Protein AF-A0A937M799-F1 (afdb_monomer_lite)

Sequence (115 aa):
NSLYAFYTRKKVERSSASASMQRGFWVSLTNPKTILFFSAFLPQFASTSSAYLPQIATLSACFLLLAVTMDSCYVLLAAKLKWLLASRDIDRISNGVSGTLFLGAGGILATTNRV

Radius of gyration: 21.2 Å; chains: 1; bounding box: 48×30×63 Å

Structure (mmCIF, N/CA/C/O backbone):
data_AF-A0A937M799-F1
#
_entry.id   AF-A0A937M799-F1
#
loop_
_atom_site.group_PDB
_atom_site.id
_atom_site.type_symbol
_atom_site.label_atom_id
_atom_site.label_alt_id
_atom_site.label_comp_id
_atom_site.label_asym_id
_atom_site.label_entity_id
_atom_site.label_seq_id
_atom_site.pdbx_PDB_ins_code
_atom_site.Cartn_x
_atom_site.Cartn_y
_atom_site.Cartn_z
_atom_site.occupancy
_atom_site.B_iso_or_equiv
_atom_site.auth_seq_id
_atom_site.auth_comp_id
_atom_site.auth_asym_id
_atom_site.auth_atom_id
_atom_site.pdbx_PDB_model_num
ATOM 1 N N . ASN A 1 1 ? 10.659 16.233 -39.292 1.00 54.44 1 ASN A N 1
ATOM 2 C CA . ASN A 1 1 ? 11.649 16.449 -38.215 1.00 54.44 1 ASN A CA 1
ATOM 3 C C . ASN A 1 1 ? 11.087 17.350 -37.095 1.00 54.44 1 ASN A C 1
ATOM 5 O O . ASN A 1 1 ? 11.662 18.373 -36.777 1.00 54.44 1 ASN A O 1
ATOM 9 N N . SER A 1 2 ? 9.924 17.003 -36.527 1.00 58.88 2 SER A N 1
ATOM 10 C CA . SER A 1 2 ? 9.248 17.775 -35.454 1.00 58.88 2 SER A CA 1
ATOM 11 C C . SER A 1 2 ? 8.274 16.874 -34.668 1.00 58.88 2 SER A C 1
ATOM 13 O O . SER A 1 2 ? 8.202 16.931 -33.447 1.00 58.88 2 SER A O 1
ATOM 15 N N . LEU A 1 3 ? 7.652 15.899 -35.347 1.00 58.91 3 LEU A N 1
ATOM 16 C CA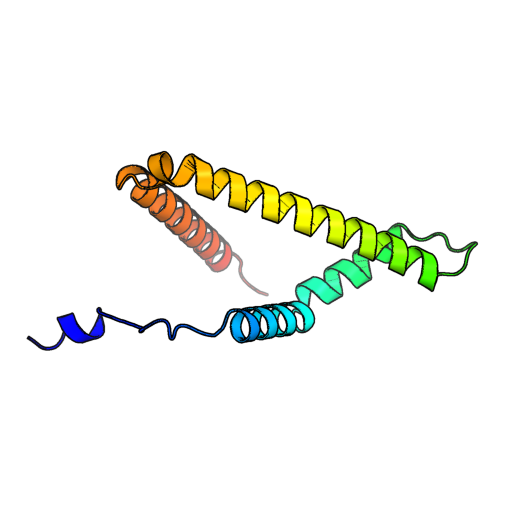 . LEU A 1 3 ? 6.764 14.908 -34.719 1.00 58.91 3 LEU A CA 1
ATOM 17 C C . LEU A 1 3 ? 7.474 13.875 -33.816 1.00 58.91 3 LEU A C 1
ATOM 19 O O . LEU A 1 3 ? 6.879 13.400 -32.856 1.00 58.91 3 LEU A O 1
ATOM 23 N N . TYR A 1 4 ? 8.754 13.563 -34.053 1.00 60.19 4 TYR A N 1
ATOM 24 C CA . TYR A 1 4 ? 9.522 12.647 -33.191 1.00 60.19 4 TYR A CA 1
ATOM 25 C C . TYR A 1 4 ? 9.882 13.262 -31.829 1.00 60.19 4 TYR A C 1
ATOM 27 O O . TYR A 1 4 ? 10.005 12.538 -30.845 1.00 60.19 4 TYR A O 1
ATOM 35 N N . ALA A 1 5 ? 9.991 14.593 -31.749 1.00 56.03 5 ALA A N 1
ATOM 36 C CA . ALA A 1 5 ? 10.322 15.296 -30.511 1.00 56.03 5 ALA A CA 1
ATOM 37 C C . ALA A 1 5 ? 9.156 15.298 -29.503 1.00 56.03 5 ALA A C 1
ATOM 39 O O . ALA A 1 5 ? 9.397 15.300 -28.299 1.00 56.03 5 ALA A O 1
ATOM 40 N N . PHE A 1 6 ? 7.905 15.216 -29.978 1.00 60.19 6 PHE A N 1
ATOM 41 C CA . PHE A 1 6 ? 6.709 15.126 -29.127 1.00 60.19 6 PHE A CA 1
ATOM 42 C C . PHE A 1 6 ? 6.541 13.761 -28.439 1.00 60.19 6 PHE A C 1
ATOM 44 O O . PHE A 1 6 ? 5.948 13.690 -27.365 1.00 60.19 6 PHE A O 1
ATOM 51 N N . TYR A 1 7 ? 7.088 12.684 -29.013 1.00 59.59 7 TYR A N 1
ATOM 52 C CA . TYR A 1 7 ? 7.090 11.352 -28.389 1.00 59.59 7 TYR A CA 1
ATOM 53 C C . TYR A 1 7 ? 8.202 11.182 -27.346 1.00 59.59 7 TYR A C 1
ATOM 55 O O . TYR A 1 7 ? 8.119 10.320 -26.468 1.00 59.59 7 TYR A O 1
ATOM 63 N N . THR A 1 8 ? 9.255 11.997 -27.412 1.00 57.97 8 THR A N 1
ATOM 64 C CA . THR A 1 8 ? 10.404 11.892 -26.515 1.00 57.97 8 THR A CA 1
ATOM 65 C C . THR A 1 8 ? 10.293 12.866 -25.346 1.00 57.97 8 THR A C 1
ATOM 67 O O . THR A 1 8 ? 10.419 14.072 -25.510 1.00 57.97 8 THR A O 1
ATOM 70 N N . ARG A 1 9 ? 10.176 12.297 -24.141 1.0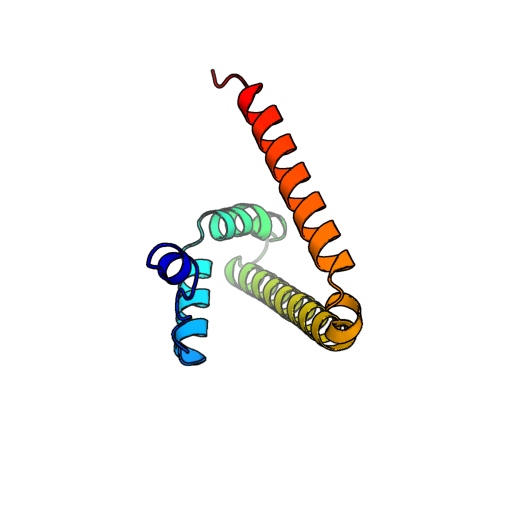0 51.81 9 ARG A N 1
ATOM 71 C CA . ARG A 1 9 ? 10.293 12.937 -22.820 1.00 51.81 9 ARG A CA 1
ATOM 72 C C . ARG A 1 9 ? 9.118 13.818 -22.380 1.00 51.81 9 ARG A C 1
ATOM 74 O O . ARG A 1 9 ? 9.242 15.032 -22.253 1.00 51.81 9 ARG A O 1
ATOM 81 N N . LYS A 1 10 ? 8.144 13.168 -21.739 1.00 42.72 10 LYS A N 1
ATOM 82 C CA . LYS A 1 10 ? 7.866 13.590 -20.357 1.00 42.72 10 LYS A CA 1
ATOM 83 C C . LYS A 1 10 ? 9.160 13.345 -19.575 1.00 42.72 10 LYS A C 1
ATOM 85 O O . LYS A 1 10 ? 9.484 12.210 -19.233 1.00 42.72 10 LYS A O 1
ATOM 90 N N . LYS A 1 11 ? 9.986 14.382 -19.410 1.00 45.34 11 LYS A N 1
ATOM 91 C CA . LYS A 1 11 ? 11.148 14.331 -18.520 1.00 45.34 11 LYS A CA 1
ATOM 92 C C . LYS A 1 11 ? 10.550 14.092 -17.138 1.00 45.34 11 LYS A C 1
ATOM 94 O O . LYS A 1 11 ? 9.938 14.999 -16.590 1.00 45.34 11 LYS A O 1
ATOM 99 N N . VAL A 1 12 ? 10.624 12.860 -16.630 1.00 59.41 12 VAL A N 1
ATOM 100 C CA . VAL A 1 12 ? 10.309 12.586 -15.227 1.00 59.41 12 VAL A CA 1
ATOM 101 C C . VAL A 1 12 ? 11.288 13.452 -14.450 1.00 59.41 12 VAL A C 1
ATOM 103 O O . VAL A 1 12 ? 12.480 13.146 -14.393 1.00 59.41 12 VAL A O 1
ATOM 106 N N . GLU A 1 13 ? 10.824 14.610 -13.980 1.00 64.50 13 GLU A N 1
ATOM 107 C CA . GLU A 1 13 ? 11.588 15.420 -13.048 1.00 64.50 13 GLU A CA 1
ATOM 108 C C . GLU A 1 13 ? 11.994 14.482 -11.924 1.00 64.50 13 GLU A C 1
ATOM 110 O O . GLU A 1 13 ? 11.147 13.777 -11.367 1.00 64.50 13 GLU A O 1
ATOM 115 N N . ARG A 1 14 ? 13.300 14.405 -11.650 1.00 62.84 14 ARG A N 1
ATOM 116 C CA . ARG A 1 14 ? 13.815 13.667 -10.501 1.00 62.84 14 ARG A CA 1
ATOM 117 C C . ARG A 1 14 ? 13.329 14.395 -9.251 1.00 62.84 14 ARG A C 1
ATOM 119 O O . ARG A 1 14 ? 14.027 15.225 -8.685 1.00 62.84 14 ARG A O 1
ATOM 126 N N . SER A 1 15 ? 12.088 14.113 -8.885 1.00 71.94 15 SER A N 1
ATOM 127 C CA . SER A 1 15 ? 11.485 14.440 -7.609 1.00 71.94 15 SER A CA 1
ATOM 128 C C . SER A 1 15 ? 12.387 13.867 -6.523 1.00 71.94 15 SER A C 1
ATOM 130 O O . SER A 1 15 ? 12.785 12.701 -6.607 1.00 71.94 15 SER A O 1
ATOM 132 N N . SER A 1 16 ? 12.732 14.686 -5.527 1.00 88.31 16 SER A N 1
ATOM 133 C CA . SER A 1 16 ? 13.390 14.193 -4.315 1.00 88.31 16 SER A CA 1
ATOM 134 C C . SER A 1 16 ? 12.593 13.009 -3.763 1.00 88.31 16 SER A C 1
ATOM 136 O O . SER A 1 16 ? 11.361 13.012 -3.825 1.00 88.31 16 SER A O 1
ATOM 138 N N . ALA A 1 17 ? 13.267 12.000 -3.206 1.00 88.88 17 ALA A N 1
ATOM 139 C CA . ALA A 1 17 ? 12.596 10.844 -2.610 1.00 88.88 17 ALA A CA 1
ATOM 140 C C . ALA A 1 17 ? 11.509 11.276 -1.606 1.00 88.88 17 ALA A C 1
ATOM 142 O O . ALA A 1 17 ? 10.415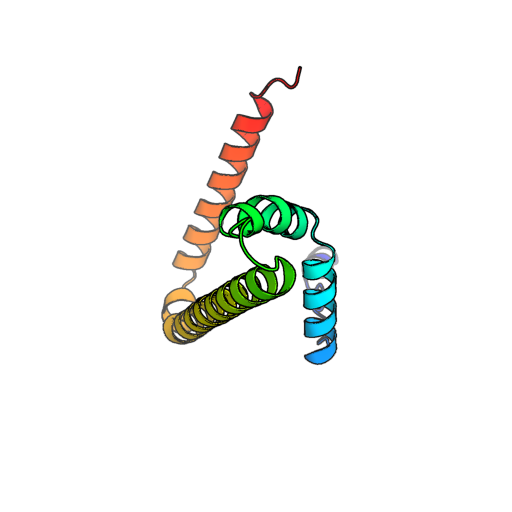 10.713 -1.597 1.00 88.88 17 ALA A O 1
ATOM 143 N N . SER A 1 18 ? 11.765 12.352 -0.854 1.00 92.19 18 SER A N 1
ATOM 144 C CA . SER A 1 18 ? 10.795 12.963 0.060 1.00 92.19 18 SER A CA 1
ATOM 145 C C . SER A 1 18 ? 9.555 13.515 -0.649 1.00 92.19 18 SER A C 1
ATOM 147 O O . SER A 1 18 ? 8.439 13.290 -0.190 1.00 92.19 18 SER A O 1
ATOM 149 N N . ALA A 1 19 ? 9.720 14.185 -1.791 1.00 92.75 19 ALA A N 1
ATOM 150 C CA . ALA A 1 19 ? 8.610 14.727 -2.569 1.00 92.75 19 ALA A CA 1
ATOM 151 C C . ALA A 1 19 ? 7.751 13.610 -3.188 1.00 92.75 19 ALA A C 1
ATOM 153 O O . ALA A 1 19 ? 6.523 13.710 -3.210 1.00 92.75 19 ALA A O 1
ATOM 154 N N . SER A 1 20 ? 8.369 12.509 -3.625 1.00 91.25 20 SER A N 1
ATOM 155 C CA . SER A 1 20 ? 7.642 11.327 -4.108 1.00 91.25 20 SER A CA 1
ATOM 156 C C . SER A 1 20 ? 6.871 10.636 -2.978 1.00 91.25 20 SER A C 1
ATOM 158 O O . SER A 1 20 ? 5.708 10.283 -3.162 1.00 91.25 20 SER A O 1
ATOM 160 N N . MET A 1 21 ? 7.486 10.510 -1.797 1.00 92.00 21 MET A N 1
ATOM 161 C CA . MET A 1 21 ? 6.856 9.954 -0.596 1.00 92.00 21 MET A CA 1
ATOM 162 C C . MET A 1 21 ? 5.643 10.784 -0.163 1.00 92.00 21 MET A C 1
ATOM 164 O O . MET A 1 21 ? 4.566 10.235 0.047 1.00 92.00 21 MET A O 1
ATOM 168 N N . GLN A 1 22 ? 5.786 12.111 -0.094 1.00 95.12 22 GLN A N 1
ATOM 169 C CA . GLN A 1 22 ? 4.689 13.014 0.264 1.00 95.12 22 GLN A CA 1
ATOM 170 C C . GLN A 1 22 ? 3.534 12.929 -0.732 1.00 95.12 22 GLN A C 1
ATOM 172 O O . GLN A 1 22 ? 2.379 12.841 -0.324 1.00 95.12 22 GLN A O 1
ATOM 177 N N . ARG A 1 23 ? 3.827 12.914 -2.039 1.00 93.25 23 ARG A N 1
ATOM 178 C CA . ARG A 1 23 ? 2.791 12.738 -3.067 1.00 93.25 23 ARG A CA 1
ATOM 179 C C . ARG A 1 23 ? 2.063 11.408 -2.897 1.00 93.25 23 ARG A C 1
ATOM 181 O O . ARG A 1 23 ? 0.838 11.400 -2.881 1.00 93.25 23 ARG A O 1
ATOM 188 N N . GLY A 1 24 ? 2.799 10.308 -2.732 1.00 91.25 24 GLY A N 1
ATOM 189 C CA . GLY A 1 24 ? 2.211 8.984 -2.515 1.00 91.25 24 GLY A CA 1
ATOM 190 C C . GLY A 1 24 ? 1.335 8.932 -1.262 1.00 91.25 24 GLY A C 1
ATOM 191 O O . GLY A 1 24 ? 0.214 8.428 -1.320 1.00 91.25 24 GLY A O 1
ATOM 192 N N . PHE A 1 25 ? 1.806 9.521 -0.161 1.00 91.69 25 PHE A N 1
ATOM 193 C CA . PHE A 1 25 ? 1.059 9.620 1.089 1.00 91.69 25 PHE A CA 1
ATOM 194 C C . PHE A 1 25 ? -0.262 10.369 0.900 1.00 91.69 25 PHE A C 1
ATOM 196 O O . PHE A 1 25 ? -1.318 9.827 1.216 1.00 91.69 25 PHE A O 1
ATOM 203 N N . TRP A 1 26 ? -0.229 11.570 0.317 1.00 95.06 26 TRP A N 1
ATOM 204 C CA . TRP A 1 26 ? -1.438 12.373 0.121 1.00 95.06 26 TRP A CA 1
ATOM 205 C C . TRP A 1 26 ? -2.422 11.731 -0.855 1.00 95.06 26 TRP A C 1
ATOM 207 O O . TRP A 1 26 ? -3.623 11.734 -0.593 1.00 95.06 26 TRP A O 1
ATOM 217 N N . VAL A 1 27 ? -1.938 11.123 -1.939 1.00 93.12 27 VAL A N 1
ATOM 218 C CA . VAL A 1 27 ? -2.793 10.393 -2.890 1.00 93.12 27 VAL A CA 1
ATOM 219 C C . VAL A 1 27 ? -3.459 9.193 -2.216 1.00 93.12 27 VAL A C 1
ATOM 221 O O . VAL A 1 27 ? -4.636 8.936 -2.447 1.00 93.12 27 VAL A O 1
ATOM 224 N N . SER A 1 28 ? -2.731 8.477 -1.359 1.00 88.69 28 SER A N 1
ATOM 225 C CA . SER A 1 28 ? -3.268 7.313 -0.647 1.00 88.69 28 SER A CA 1
ATOM 226 C C . SER A 1 28 ? -4.260 7.720 0.440 1.00 88.69 28 SER A C 1
ATOM 228 O O . SER A 1 28 ? -5.312 7.099 0.567 1.00 88.69 28 SER A O 1
ATOM 230 N N . LEU A 1 29 ? -3.960 8.788 1.185 1.00 89.94 29 LEU A N 1
ATOM 231 C CA . LEU A 1 29 ? -4.818 9.304 2.250 1.00 89.94 29 LEU A CA 1
ATOM 232 C C . LEU A 1 29 ? -6.130 9.875 1.704 1.00 89.94 29 LEU A C 1
ATOM 234 O O . LEU A 1 29 ? -7.180 9.696 2.308 1.00 89.94 29 LEU A O 1
ATOM 238 N N . THR A 1 30 ? -6.079 10.535 0.548 1.00 93.94 30 THR A N 1
ATOM 239 C CA . THR A 1 30 ? -7.265 11.102 -0.111 1.00 93.94 30 THR A CA 1
ATOM 240 C C . THR A 1 30 ? -8.010 10.092 -0.982 1.00 93.94 30 THR A C 1
ATOM 242 O O . THR A 1 30 ? -8.999 10.452 -1.614 1.00 93.94 30 THR A O 1
ATOM 245 N N . ASN A 1 31 ? -7.575 8.828 -1.023 1.00 93.19 31 ASN A N 1
ATOM 246 C CA . ASN A 1 31 ? -8.222 7.794 -1.815 1.00 93.19 31 ASN A CA 1
ATOM 247 C C . ASN A 1 31 ? -9.554 7.365 -1.161 1.00 93.19 31 ASN A C 1
ATOM 249 O O . ASN A 1 31 ? -9.539 6.647 -0.154 1.00 93.19 31 ASN A O 1
ATOM 253 N N . PRO A 1 32 ? -10.721 7.731 -1.730 1.00 92.88 32 PRO A N 1
ATOM 254 C CA . PRO A 1 32 ? -12.006 7.434 -1.102 1.00 92.88 32 PRO A CA 1
ATOM 255 C C . PRO A 1 32 ? -12.290 5.931 -1.067 1.00 92.88 32 PRO A C 1
ATOM 257 O O . PRO A 1 32 ? -12.956 5.453 -0.156 1.00 92.88 32 PRO A O 1
ATOM 260 N N . LYS A 1 33 ? -11.751 5.160 -2.020 1.00 91.88 33 LYS A N 1
ATOM 261 C CA . LYS A 1 33 ? -11.911 3.704 -2.050 1.00 91.88 33 LYS A CA 1
ATOM 262 C C . LYS A 1 33 ? -11.214 3.054 -0.858 1.00 91.88 33 LYS A C 1
ATOM 264 O O . LYS A 1 33 ? -11.801 2.174 -0.238 1.00 91.88 33 LYS A O 1
ATOM 269 N N . THR A 1 34 ? -10.008 3.501 -0.519 1.00 89.75 34 THR A N 1
ATOM 270 C CA . THR A 1 34 ? -9.270 3.015 0.653 1.00 89.75 34 THR A CA 1
ATOM 271 C C . THR A 1 34 ? -10.019 3.325 1.946 1.00 89.75 34 THR A C 1
ATOM 273 O O . THR A 1 34 ? -10.201 2.436 2.775 1.00 89.75 34 THR A O 1
ATOM 276 N N . ILE A 1 35 ? -10.507 4.561 2.092 1.00 90.94 35 ILE A N 1
ATOM 277 C CA . ILE A 1 35 ? -11.279 4.980 3.270 1.00 90.94 35 ILE A CA 1
ATOM 278 C C . ILE A 1 35 ? -12.536 4.118 3.415 1.00 90.94 35 ILE A C 1
ATOM 280 O O . ILE A 1 35 ? -12.744 3.531 4.473 1.00 90.94 35 ILE A O 1
ATOM 284 N N . LEU A 1 36 ? -13.328 3.996 2.344 1.00 94.31 36 LEU A N 1
ATOM 285 C CA . LEU A 1 36 ? -14.567 3.214 2.339 1.00 94.31 36 LEU A CA 1
ATOM 286 C C . LEU A 1 36 ? -14.316 1.729 2.615 1.00 94.31 36 LEU A C 1
ATOM 288 O O . LEU A 1 36 ? -15.085 1.102 3.342 1.00 94.31 36 LEU A O 1
ATOM 292 N N . PHE A 1 37 ? -13.237 1.165 2.066 1.00 91.62 37 PHE A N 1
ATOM 293 C CA . PHE A 1 37 ? -12.851 -0.217 2.333 1.00 91.62 37 PHE A CA 1
ATOM 294 C C . PHE A 1 37 ? -12.562 -0.425 3.820 1.00 91.62 37 PHE A C 1
ATOM 296 O O . PHE A 1 37 ? -13.176 -1.290 4.438 1.00 91.62 37 PHE A O 1
ATOM 303 N N . PHE A 1 38 ? -11.687 0.383 4.424 1.00 91.25 38 PHE A N 1
ATOM 304 C CA . PHE A 1 38 ? -11.357 0.216 5.840 1.00 91.25 38 PHE A CA 1
ATOM 305 C C . PHE A 1 38 ? -12.529 0.532 6.763 1.00 91.25 38 PHE A C 1
ATOM 307 O O . PHE A 1 38 ? -12.729 -0.197 7.733 1.00 91.25 38 PHE A O 1
ATOM 314 N N . SER A 1 39 ? -13.323 1.564 6.459 1.00 91.31 39 SER A N 1
ATOM 315 C CA . SER A 1 39 ? -14.497 1.912 7.262 1.00 91.31 39 SER A CA 1
ATOM 316 C C . SER A 1 39 ? -15.566 0.828 7.221 1.00 91.31 39 SER A C 1
ATOM 318 O O . SER A 1 39 ? -16.286 0.658 8.195 1.00 91.31 39 SER A O 1
ATOM 320 N N . ALA A 1 40 ? -15.692 0.104 6.108 1.00 93.38 40 ALA A N 1
ATOM 321 C CA . ALA A 1 40 ? -16.638 -0.996 6.000 1.00 93.38 40 ALA A CA 1
ATOM 322 C C . ALA A 1 40 ? -16.073 -2.301 6.571 1.00 93.38 40 ALA A C 1
ATOM 324 O O . ALA A 1 40 ? -16.822 -3.065 7.168 1.00 93.38 40 ALA A O 1
ATOM 325 N N . PHE A 1 41 ? -14.779 -2.574 6.383 1.00 93.50 41 PHE A N 1
ATOM 326 C CA . PHE A 1 41 ? -14.179 -3.882 6.648 1.00 93.50 41 PHE A CA 1
ATOM 327 C C . PHE A 1 41 ? -13.633 -4.021 8.072 1.00 93.50 41 PHE A C 1
ATOM 329 O O . PHE A 1 41 ? -13.937 -5.006 8.738 1.00 93.50 41 PHE A O 1
ATOM 336 N N . LEU A 1 42 ? -12.866 -3.046 8.579 1.00 92.69 42 LEU A N 1
ATOM 337 C CA . LEU A 1 42 ? -12.231 -3.161 9.903 1.00 92.69 42 LEU A CA 1
ATOM 338 C C . LEU A 1 42 ? -13.229 -3.299 11.062 1.00 92.69 42 LEU A C 1
ATOM 340 O O . LEU A 1 42 ? -12.977 -4.132 11.935 1.00 92.69 42 LEU A O 1
ATOM 344 N N . PRO A 1 43 ? -14.361 -2.565 11.097 1.00 90.94 43 PRO A N 1
ATOM 345 C CA . PRO A 1 43 ? -15.312 -2.692 12.199 1.00 90.94 43 PRO A CA 1
ATOM 346 C C . PRO A 1 43 ? -15.938 -4.084 12.300 1.00 90.94 43 PRO A C 1
ATOM 348 O O . PRO A 1 43 ? -16.339 -4.474 13.389 1.00 90.94 43 PRO A O 1
ATOM 351 N N . GLN A 1 44 ? -15.982 -4.852 11.203 1.00 92.69 44 GLN A N 1
ATOM 352 C CA . GLN A 1 44 ? -16.536 -6.214 11.200 1.00 92.69 44 GLN A CA 1
ATOM 353 C C . GLN A 1 44 ? -15.713 -7.187 12.056 1.00 92.69 44 GLN A C 1
ATOM 355 O O . GLN A 1 44 ? -16.234 -8.214 12.480 1.00 92.69 44 GLN A O 1
ATOM 360 N N . PHE A 1 45 ? -14.445 -6.863 12.329 1.00 92.31 45 PHE A N 1
ATOM 361 C CA . PHE A 1 45 ? -13.557 -7.660 13.181 1.00 92.31 45 PHE A CA 1
ATOM 362 C C . PHE A 1 45 ? -13.472 -7.137 14.620 1.00 92.31 45 PHE A C 1
ATOM 364 O O . PHE A 1 45 ? -12.832 -7.772 15.457 1.00 92.31 45 PHE A O 1
ATOM 371 N N . ALA A 1 46 ? -14.079 -5.984 14.918 1.00 93.06 46 ALA A N 1
ATOM 372 C CA . ALA A 1 46 ? -14.065 -5.400 16.252 1.00 93.06 46 ALA A CA 1
ATOM 373 C C . ALA A 1 46 ? -15.218 -5.956 17.103 1.00 93.06 46 ALA A C 1
ATOM 375 O O . ALA A 1 46 ? -16.365 -6.031 16.662 1.00 93.06 46 ALA A O 1
ATOM 376 N N . SER A 1 47 ? -14.921 -6.309 18.352 1.00 92.00 47 SER A N 1
ATOM 377 C CA . SER A 1 47 ? -15.929 -6.717 19.330 1.00 92.00 47 SER A CA 1
ATOM 378 C C . SER A 1 47 ? -16.641 -5.501 19.919 1.00 92.00 47 SER A C 1
ATOM 380 O O . SER A 1 47 ? -16.009 -4.496 20.258 1.00 92.00 47 SER A O 1
ATOM 382 N N . THR A 1 48 ? -17.954 -5.624 20.117 1.00 89.56 48 THR A N 1
ATOM 383 C CA . THR A 1 48 ? -18.797 -4.610 20.768 1.00 89.56 48 THR A CA 1
ATOM 384 C C . THR A 1 48 ? -18.628 -4.568 22.289 1.00 89.56 48 THR A C 1
ATOM 386 O O . THR A 1 48 ? -19.031 -3.594 22.919 1.00 89.56 48 THR A O 1
ATOM 389 N N . SER A 1 49 ? -18.014 -5.588 22.897 1.00 90.50 49 SER A N 1
ATOM 390 C CA . SER A 1 49 ? -17.852 -5.703 24.356 1.00 90.50 49 SER A CA 1
ATOM 391 C C . SER A 1 49 ? -16.623 -4.972 24.913 1.00 90.50 49 SER A C 1
ATOM 393 O O . SER A 1 49 ? -16.334 -5.067 26.103 1.00 90.50 49 SER A O 1
ATOM 395 N N . SER A 1 50 ? -15.838 -4.293 24.077 1.00 90.25 50 SER A N 1
ATOM 396 C CA . SER A 1 50 ? -14.570 -3.660 24.462 1.00 90.25 50 SER A CA 1
ATOM 397 C C . SER A 1 50 ? -14.385 -2.313 23.768 1.00 90.25 50 SER A C 1
ATOM 399 O O . SER A 1 50 ? -15.082 -1.992 22.808 1.00 90.25 50 SER A O 1
ATOM 401 N N . ALA A 1 51 ? -13.432 -1.507 24.245 1.00 92.94 51 ALA A N 1
ATOM 402 C CA . ALA A 1 51 ? -13.157 -0.196 23.663 1.00 92.94 51 ALA A CA 1
ATOM 403 C C . ALA A 1 51 ? -12.800 -0.313 22.168 1.00 92.94 51 ALA A C 1
ATOM 405 O O . ALA A 1 51 ? -11.940 -1.106 21.783 1.00 92.94 51 ALA A O 1
ATOM 406 N N . TYR A 1 52 ? -13.458 0.489 21.332 1.00 92.12 52 TYR A N 1
ATOM 407 C CA . TYR A 1 52 ? -13.363 0.401 19.872 1.00 92.12 52 TYR A CA 1
ATOM 408 C C . TYR A 1 52 ? -12.018 0.899 19.316 1.00 92.12 52 TYR A C 1
ATOM 410 O O . TYR A 1 52 ? -11.392 0.226 18.499 1.00 92.12 52 TYR A O 1
ATOM 418 N N . LEU A 1 53 ? -11.538 2.059 19.785 1.00 94.12 53 LEU A N 1
ATOM 419 C CA . LEU A 1 53 ? -10.335 2.706 19.240 1.00 94.12 53 LEU A CA 1
ATOM 420 C C . LEU A 1 53 ? -9.066 1.834 19.311 1.00 94.12 53 LEU A C 1
ATOM 422 O O . LEU A 1 53 ? -8.391 1.730 18.287 1.00 94.12 53 LEU A O 1
ATOM 426 N N . PRO A 1 54 ? -8.735 1.172 20.441 1.00 95.25 54 PRO A N 1
ATOM 427 C CA . PRO A 1 54 ? -7.557 0.307 20.507 1.00 95.25 54 PRO A CA 1
ATOM 428 C C . PRO A 1 54 ? -7.627 -0.866 19.523 1.00 95.25 54 PRO A C 1
ATOM 430 O O . PRO A 1 54 ? -6.634 -1.176 18.875 1.00 95.25 54 PRO A O 1
ATOM 433 N N . GLN A 1 55 ? -8.807 -1.474 19.354 1.00 94.75 55 GLN A N 1
ATOM 434 C CA . GLN A 1 55 ? -9.000 -2.604 18.440 1.00 94.75 55 GLN A CA 1
ATOM 435 C C . GLN A 1 55 ? -8.758 -2.190 16.985 1.00 94.75 55 GLN A C 1
ATOM 437 O O . GLN A 1 55 ? -7.993 -2.840 16.274 1.00 94.75 55 GLN A O 1
ATOM 442 N N . ILE A 1 56 ? -9.352 -1.073 16.550 1.00 95.25 56 ILE A N 1
ATOM 443 C CA . ILE A 1 56 ? -9.152 -0.557 15.190 1.00 95.25 56 ILE A CA 1
ATOM 444 C C . ILE A 1 56 ? -7.703 -0.129 14.961 1.00 95.25 56 ILE A C 1
ATOM 446 O O . ILE A 1 56 ? -7.161 -0.390 13.885 1.00 95.25 56 ILE A O 1
ATOM 450 N N . ALA A 1 57 ? -7.056 0.490 15.951 1.00 94.81 57 ALA A N 1
ATOM 451 C CA . ALA A 1 57 ? -5.648 0.865 15.855 1.00 94.81 57 ALA A CA 1
ATOM 452 C C . ALA A 1 57 ? -4.748 -0.368 15.671 1.00 94.81 57 ALA A C 1
ATOM 454 O O . ALA A 1 57 ? -3.905 -0.377 14.773 1.00 94.81 57 ALA A O 1
ATOM 455 N N . THR A 1 58 ? -4.968 -1.432 16.452 1.00 95.94 58 THR A N 1
ATOM 456 C CA . THR A 1 58 ? -4.236 -2.698 16.314 1.00 95.94 58 THR A CA 1
ATOM 457 C C . THR A 1 58 ? -4.487 -3.353 14.957 1.00 95.94 58 THR A C 1
ATOM 459 O O . THR A 1 58 ? -3.527 -3.696 14.270 1.00 95.94 58 THR A O 1
ATOM 462 N N . LEU A 1 59 ? -5.745 -3.473 14.522 1.00 95.06 59 LEU A N 1
ATOM 463 C CA . LEU A 1 59 ? -6.084 -4.063 13.221 1.00 95.06 59 LEU A CA 1
ATOM 464 C C . LEU A 1 59 ? -5.457 -3.281 12.057 1.00 95.06 59 LEU A C 1
ATOM 466 O O . LEU A 1 59 ? -4.886 -3.877 11.143 1.00 95.06 59 LEU A O 1
ATOM 470 N N . SER A 1 60 ? -5.507 -1.949 12.117 1.00 93.88 60 SER A N 1
ATOM 471 C CA . SER A 1 60 ? -4.897 -1.075 11.108 1.00 93.88 60 SER A CA 1
ATOM 472 C C . SER A 1 60 ? -3.375 -1.218 11.081 1.00 93.88 60 SER A C 1
ATOM 474 O O . SER A 1 60 ? -2.785 -1.269 10.004 1.00 93.88 60 SER A O 1
ATOM 476 N N . ALA A 1 61 ? -2.730 -1.329 12.247 1.00 96.00 61 ALA A N 1
ATOM 477 C CA . ALA A 1 61 ? -1.289 -1.552 12.346 1.00 96.00 61 ALA A CA 1
ATOM 478 C C . ALA A 1 61 ? -0.880 -2.922 11.779 1.00 96.00 61 ALA A C 1
ATOM 480 O O . ALA A 1 61 ? 0.079 -3.001 11.012 1.00 96.00 61 ALA A O 1
ATOM 481 N N . CYS A 1 62 ? -1.628 -3.985 12.094 1.00 96.56 62 CYS A N 1
ATOM 482 C CA . CYS A 1 62 ? -1.410 -5.315 11.523 1.00 96.56 62 CYS A CA 1
ATOM 483 C C . CYS A 1 62 ? -1.554 -5.304 9.998 1.00 96.56 62 CYS A C 1
ATOM 485 O O . CYS A 1 62 ? -0.697 -5.844 9.297 1.00 96.56 62 CYS A O 1
ATOM 487 N N . PHE A 1 63 ? -2.600 -4.654 9.480 1.00 93.31 63 PHE A N 1
ATOM 488 C CA . PHE A 1 63 ? -2.794 -4.501 8.042 1.00 93.31 63 PHE A CA 1
ATOM 489 C C . PHE A 1 63 ? -1.629 -3.745 7.394 1.00 93.31 63 PHE A C 1
ATOM 491 O O . PHE A 1 63 ? -1.091 -4.197 6.386 1.00 93.31 63 PHE A O 1
ATOM 498 N N . LEU A 1 64 ? -1.221 -2.611 7.973 1.00 93.19 64 LEU A N 1
ATOM 499 C CA . LEU A 1 64 ? -0.131 -1.798 7.438 1.00 93.19 64 LEU A CA 1
ATOM 500 C C . LEU A 1 64 ? 1.182 -2.585 7.396 1.00 93.19 64 LEU A C 1
ATOM 502 O O . LEU A 1 64 ? 1.893 -2.529 6.394 1.00 93.19 64 LEU A O 1
ATOM 506 N N . LEU A 1 65 ? 1.484 -3.340 8.454 1.00 97.62 65 LEU A N 1
ATOM 507 C CA . LEU A 1 65 ? 2.671 -4.188 8.507 1.00 97.62 65 LEU A CA 1
ATOM 508 C C . LEU A 1 65 ? 2.636 -5.238 7.396 1.00 97.62 65 LEU A C 1
ATOM 510 O O . LEU A 1 65 ? 3.602 -5.360 6.648 1.00 97.62 65 LEU A O 1
ATOM 514 N N . LEU A 1 66 ? 1.506 -5.931 7.233 1.00 96.81 66 LEU A N 1
ATOM 515 C CA . LEU A 1 66 ? 1.340 -6.923 6.175 1.00 96.81 66 LEU A CA 1
ATOM 516 C C . LEU A 1 66 ? 1.498 -6.304 4.780 1.00 96.81 66 LEU A C 1
ATOM 518 O O . LEU A 1 66 ? 2.202 -6.870 3.945 1.00 96.81 66 LEU A O 1
ATOM 522 N N . ALA A 1 67 ? 0.887 -5.141 4.542 1.00 93.25 67 ALA A N 1
ATOM 523 C CA . ALA A 1 67 ? 0.981 -4.425 3.274 1.00 93.25 67 ALA A CA 1
ATOM 524 C C . ALA A 1 67 ? 2.435 -4.062 2.947 1.00 93.25 67 ALA A C 1
ATOM 526 O O . ALA A 1 67 ? 2.937 -4.416 1.881 1.00 93.25 67 ALA A O 1
ATOM 527 N N . VAL A 1 68 ? 3.151 -3.450 3.896 1.00 95.00 68 VAL A N 1
ATOM 528 C CA . VAL A 1 68 ? 4.563 -3.081 3.713 1.00 95.00 68 VAL A CA 1
ATOM 529 C C . VAL A 1 68 ? 5.433 -4.317 3.493 1.00 95.00 68 VAL A C 1
ATOM 531 O O . VAL A 1 68 ? 6.308 -4.290 2.626 1.00 95.00 68 VAL A O 1
ATOM 534 N N . THR A 1 69 ? 5.208 -5.404 4.236 1.00 98.12 69 THR A N 1
ATOM 535 C CA . THR A 1 69 ? 5.952 -6.657 4.052 1.00 98.12 69 THR A CA 1
ATOM 536 C C . THR A 1 69 ? 5.722 -7.241 2.663 1.00 98.12 69 THR A C 1
ATOM 538 O O . THR A 1 69 ? 6.693 -7.570 1.983 1.00 98.12 69 THR A O 1
ATOM 541 N N . MET A 1 70 ? 4.468 -7.337 2.219 1.00 97.75 70 MET A N 1
ATOM 542 C CA . MET A 1 70 ? 4.126 -7.900 0.912 1.00 97.75 70 MET A CA 1
ATOM 543 C C . MET A 1 70 ? 4.684 -7.054 -0.230 1.00 97.75 70 MET A C 1
ATOM 545 O O . MET A 1 70 ? 5.354 -7.598 -1.110 1.00 97.75 70 MET A O 1
ATOM 549 N N . ASP A 1 71 ? 4.505 -5.734 -0.179 1.00 94.25 71 ASP A N 1
ATOM 550 C CA . ASP A 1 71 ? 5.021 -4.821 -1.202 1.00 94.25 71 ASP A CA 1
AT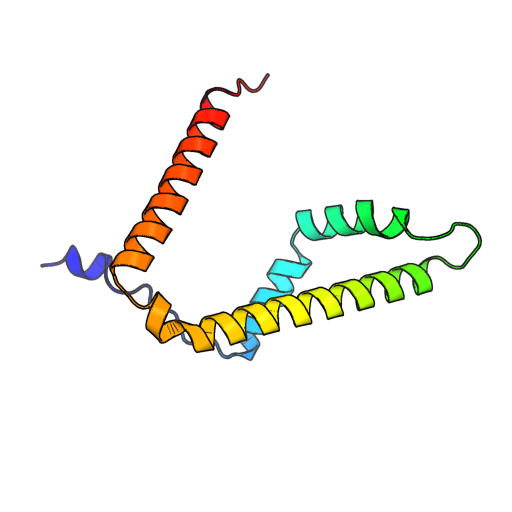OM 551 C C . ASP A 1 71 ? 6.553 -4.836 -1.246 1.00 94.25 71 ASP A C 1
ATOM 553 O O . ASP A 1 71 ? 7.151 -4.883 -2.323 1.00 94.25 71 ASP A O 1
ATOM 557 N N . SER A 1 72 ? 7.211 -4.872 -0.084 1.00 95.75 72 SER A N 1
ATOM 558 C CA . SER A 1 72 ? 8.672 -4.974 -0.011 1.00 95.75 72 SER A CA 1
ATOM 559 C C . SER A 1 72 ? 9.164 -6.299 -0.586 1.00 95.75 72 SER A C 1
ATOM 561 O O . SER A 1 72 ? 10.084 -6.305 -1.404 1.00 95.75 72 SER A O 1
ATOM 563 N N . CYS A 1 73 ? 8.542 -7.423 -0.217 1.00 97.00 73 CYS A N 1
ATOM 564 C CA . CYS A 1 73 ? 8.855 -8.731 -0.791 1.00 97.00 73 CYS A CA 1
ATOM 565 C C . CYS A 1 73 ? 8.678 -8.729 -2.310 1.00 97.00 73 CYS A C 1
ATOM 567 O O . CYS A 1 73 ? 9.567 -9.194 -3.027 1.00 97.00 73 CYS A O 1
ATOM 569 N N . TYR A 1 74 ? 7.574 -8.169 -2.798 1.00 94.50 74 TYR A N 1
ATOM 570 C CA . TYR A 1 74 ? 7.284 -8.069 -4.220 1.00 94.50 74 TYR A CA 1
ATOM 571 C C . TYR A 1 74 ? 8.345 -7.245 -4.958 1.00 94.50 74 TYR A C 1
ATOM 573 O O . TYR A 1 74 ? 8.909 -7.711 -5.948 1.00 94.50 74 TYR A O 1
ATOM 581 N N . VAL A 1 75 ? 8.683 -6.055 -4.453 1.00 93.44 75 VAL A N 1
ATOM 582 C CA . VAL A 1 75 ? 9.692 -5.177 -5.068 1.00 93.44 75 VAL A CA 1
ATOM 583 C C . VAL A 1 75 ? 11.080 -5.813 -5.038 1.00 93.44 75 VAL A C 1
ATOM 585 O O . VAL A 1 75 ? 11.798 -5.755 -6.037 1.00 93.44 75 VAL A O 1
ATOM 588 N N . LEU A 1 76 ? 11.469 -6.452 -3.933 1.00 94.62 76 LEU A N 1
ATOM 589 C CA . LEU A 1 76 ? 12.760 -7.136 -3.820 1.00 94.62 76 LEU A CA 1
ATOM 590 C C . LEU A 1 76 ? 12.853 -8.332 -4.775 1.00 94.62 76 LEU A C 1
ATOM 592 O O . LEU A 1 76 ? 13.889 -8.533 -5.416 1.00 94.62 76 LEU A O 1
ATOM 596 N N . LEU A 1 77 ? 11.773 -9.105 -4.910 1.00 93.69 77 LEU A N 1
ATOM 597 C CA . LEU A 1 77 ? 11.701 -10.209 -5.862 1.00 93.69 77 LEU A CA 1
ATOM 598 C C . LEU A 1 77 ? 11.766 -9.696 -7.306 1.00 93.69 77 LEU A C 1
ATOM 600 O O . LEU A 1 77 ? 12.559 -10.204 -8.100 1.00 93.69 77 LEU A O 1
ATOM 604 N N . ALA A 1 78 ? 11.009 -8.646 -7.629 1.00 89.75 78 ALA A N 1
ATOM 605 C CA . ALA A 1 78 ? 11.041 -8.000 -8.937 1.00 89.75 78 ALA A CA 1
ATOM 606 C C . ALA A 1 78 ? 12.435 -7.441 -9.264 1.00 89.75 78 ALA A C 1
ATOM 608 O O . ALA A 1 78 ? 12.914 -7.591 -10.387 1.00 89.75 78 ALA A O 1
ATOM 609 N N . ALA A 1 79 ? 13.129 -6.856 -8.284 1.00 90.00 79 ALA A N 1
ATOM 610 C CA . ALA A 1 79 ? 14.494 -6.370 -8.453 1.00 90.00 79 ALA A CA 1
ATOM 611 C C . ALA A 1 79 ? 15.478 -7.513 -8.752 1.00 90.00 79 ALA A C 1
ATOM 613 O O . ALA A 1 79 ? 16.316 -7.377 -9.645 1.00 90.00 79 ALA A O 1
ATOM 614 N N . LYS A 1 80 ? 15.351 -8.655 -8.061 1.00 89.75 80 LYS A N 1
ATOM 615 C CA . LYS A 1 80 ? 16.177 -9.850 -8.308 1.00 89.75 80 LYS A CA 1
ATOM 616 C C . LYS A 1 80 ? 15.915 -10.483 -9.670 1.00 89.75 80 LYS A C 1
ATOM 618 O O . LYS A 1 80 ? 16.855 -10.906 -10.336 1.00 89.75 80 LYS A O 1
ATOM 623 N N . LEU A 1 81 ? 14.656 -10.538 -10.091 1.00 89.81 81 LEU A N 1
ATOM 624 C CA . LEU A 1 81 ? 14.253 -11.130 -11.367 1.00 89.81 81 LEU A CA 1
ATOM 625 C C . LEU A 1 81 ? 14.307 -10.136 -12.531 1.00 89.81 81 LEU A C 1
ATOM 627 O O . LEU A 1 81 ? 13.990 -10.499 -13.659 1.00 89.81 81 LEU A O 1
ATOM 631 N N . LYS A 1 82 ? 14.749 -8.896 -12.296 1.00 85.94 82 LYS A N 1
ATOM 632 C CA . LYS A 1 82 ? 14.771 -7.836 -13.308 1.00 85.94 82 LYS A CA 1
ATOM 633 C C . LYS A 1 82 ? 15.488 -8.253 -14.591 1.00 85.94 82 LYS A C 1
ATOM 635 O O . LYS A 1 82 ? 15.046 -7.878 -15.665 1.00 85.94 82 LYS A O 1
ATOM 640 N N . TRP A 1 83 ? 16.571 -9.025 -14.496 1.00 79.25 83 TRP A N 1
ATOM 641 C CA . TRP A 1 83 ? 17.312 -9.501 -15.669 1.00 79.25 83 TRP A CA 1
ATOM 642 C C . TRP A 1 83 ? 16.502 -10.488 -16.523 1.00 79.25 83 TRP A C 1
ATOM 644 O O . TRP A 1 83 ? 16.611 -10.458 -17.744 1.00 79.25 83 TRP A O 1
ATOM 654 N N . LEU A 1 84 ? 15.655 -11.306 -15.892 1.00 77.88 84 LEU A N 1
ATOM 655 C CA . LEU A 1 84 ? 14.739 -12.217 -16.572 1.00 77.88 84 LEU A CA 1
ATOM 656 C C . LEU A 1 84 ? 13.575 -11.434 -17.197 1.00 77.88 84 LEU A C 1
ATOM 658 O O . LEU A 1 84 ? 13.243 -11.649 -18.360 1.00 77.88 84 LEU A O 1
ATOM 662 N N . LEU A 1 85 ? 13.005 -10.482 -16.445 1.00 75.62 85 LEU A N 1
ATOM 663 C CA . LEU A 1 85 ? 11.875 -9.648 -16.874 1.00 75.62 85 LEU A CA 1
ATOM 664 C C . LEU A 1 85 ? 12.250 -8.564 -17.898 1.00 75.62 85 LEU A C 1
ATOM 666 O O . LEU A 1 85 ? 11.365 -8.044 -18.561 1.00 75.62 85 LEU A O 1
ATOM 670 N N . ALA A 1 86 ? 13.532 -8.234 -18.064 1.00 76.25 86 ALA A N 1
ATOM 671 C CA . ALA A 1 86 ? 14.001 -7.222 -19.017 1.00 76.25 86 ALA A CA 1
ATOM 672 C C . ALA A 1 86 ? 14.034 -7.708 -20.481 1.00 76.25 86 ALA A C 1
ATOM 674 O O . ALA A 1 86 ? 14.593 -7.029 -21.348 1.00 76.25 86 ALA A O 1
ATOM 675 N N . SER A 1 87 ? 13.478 -8.887 -20.773 1.00 82.44 87 SER A N 1
ATOM 676 C CA . SER A 1 87 ? 13.365 -9.389 -22.139 1.00 82.44 87 SER A CA 1
ATOM 677 C C . SER A 1 87 ? 12.208 -8.710 -22.879 1.00 82.44 87 SER A C 1
ATOM 679 O O . SER A 1 87 ? 11.108 -8.535 -22.354 1.00 82.44 87 SER A O 1
ATOM 681 N N . ARG A 1 88 ? 12.448 -8.362 -24.149 1.00 78.19 88 ARG A N 1
ATOM 682 C CA . ARG A 1 88 ? 11.445 -7.723 -25.021 1.00 78.19 88 ARG A CA 1
ATOM 683 C C . ARG A 1 88 ? 10.174 -8.563 -25.173 1.00 78.19 88 ARG A C 1
ATOM 685 O O . ARG A 1 88 ? 9.099 -8.006 -25.380 1.00 78.19 88 ARG A O 1
ATOM 692 N N . ASP A 1 89 ? 10.299 -9.882 -25.065 1.00 83.25 89 ASP A N 1
ATOM 693 C CA . ASP A 1 89 ? 9.176 -10.808 -25.178 1.00 83.25 89 ASP A CA 1
ATOM 694 C C . ASP A 1 89 ? 8.253 -10.736 -23.957 1.00 83.25 89 ASP A C 1
ATOM 696 O O . ASP A 1 89 ? 7.034 -10.696 -24.121 1.00 83.25 89 ASP A O 1
ATOM 700 N N . ILE A 1 90 ? 8.803 -10.616 -22.742 1.00 83.94 90 ILE A N 1
ATOM 701 C CA . ILE A 1 90 ? 8.005 -10.457 -21.517 1.00 83.94 90 ILE A CA 1
ATOM 702 C C . ILE A 1 90 ? 7.273 -9.116 -21.513 1.00 83.94 90 ILE A C 1
ATOM 704 O O . ILE A 1 90 ? 6.082 -9.077 -21.196 1.00 83.94 90 ILE A O 1
ATOM 708 N N . ASP A 1 91 ? 7.928 -8.035 -21.941 1.00 84.06 91 ASP A N 1
ATOM 709 C CA . ASP A 1 91 ? 7.267 -6.735 -22.098 1.00 84.06 91 ASP A CA 1
ATOM 710 C C . ASP A 1 91 ? 6.114 -6.810 -23.109 1.00 84.06 91 ASP A C 1
ATOM 712 O O . ASP A 1 91 ? 5.039 -6.243 -22.889 1.00 84.06 91 ASP A O 1
ATOM 716 N N . ARG A 1 92 ? 6.300 -7.534 -24.221 1.00 87.56 92 ARG A N 1
ATOM 717 C CA . ARG A 1 92 ? 5.260 -7.707 -25.244 1.00 87.56 92 ARG A CA 1
ATOM 718 C C . ARG A 1 92 ? 4.071 -8.503 -24.717 1.00 87.56 92 ARG A C 1
ATOM 720 O O . ARG A 1 92 ? 2.933 -8.100 -24.955 1.00 87.56 92 ARG A O 1
ATOM 727 N N . ILE A 1 93 ? 4.326 -9.590 -23.991 1.00 90.12 93 ILE A N 1
ATOM 728 C CA . ILE A 1 93 ? 3.281 -10.406 -23.364 1.00 90.12 93 ILE A CA 1
ATOM 729 C C . ILE A 1 93 ? 2.532 -9.577 -22.317 1.00 90.12 93 ILE A C 1
ATOM 731 O O . ILE A 1 93 ? 1.309 -9.509 -22.369 1.00 90.12 93 ILE A O 1
ATOM 735 N N . SER A 1 94 ? 3.244 -8.891 -21.420 1.00 87.38 94 SER A N 1
ATOM 736 C CA . SER A 1 94 ? 2.648 -8.060 -20.364 1.00 87.38 94 SER A CA 1
ATOM 737 C C . SER A 1 94 ? 1.738 -6.964 -20.929 1.00 87.38 94 SER A C 1
ATOM 739 O O . SER A 1 94 ? 0.587 -6.808 -20.504 1.00 87.38 94 SER A O 1
ATOM 741 N N . ASN A 1 95 ? 2.214 -6.251 -21.955 1.00 90.06 95 ASN A N 1
ATOM 742 C CA . ASN A 1 95 ? 1.426 -5.227 -2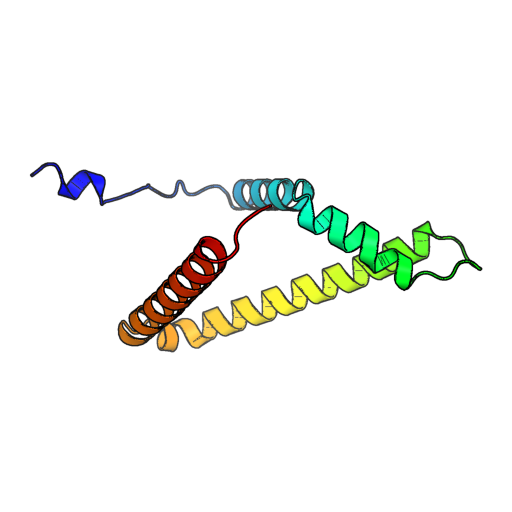2.637 1.00 90.06 95 ASN A CA 1
ATOM 743 C C . ASN A 1 95 ? 0.227 -5.825 -23.386 1.00 90.06 95 ASN A C 1
ATOM 745 O O . ASN A 1 95 ? -0.865 -5.259 -23.340 1.00 90.06 95 ASN A O 1
ATOM 749 N N . GLY A 1 96 ? 0.405 -6.975 -24.043 1.00 92.62 96 GLY A N 1
ATOM 750 C CA . GLY A 1 96 ? -0.673 -7.683 -24.732 1.00 92.62 96 GLY A CA 1
ATOM 751 C C . GLY A 1 96 ? -1.770 -8.143 -23.773 1.00 92.62 96 GLY A C 1
ATOM 752 O O . GLY A 1 96 ? -2.947 -7.880 -24.016 1.00 92.62 96 GLY A O 1
ATOM 753 N N . VAL A 1 97 ? -1.394 -8.759 -22.650 1.00 95.06 97 VAL A N 1
ATOM 754 C CA . VAL A 1 97 ? -2.323 -9.200 -21.599 1.00 95.06 97 VAL A CA 1
ATOM 755 C C . VAL A 1 97 ? -3.085 -8.008 -21.029 1.00 95.06 97 VAL A C 1
ATOM 757 O O . VAL A 1 97 ? -4.312 -8.036 -20.991 1.00 95.06 97 VAL A O 1
ATOM 760 N N . SER A 1 98 ? -2.380 -6.937 -20.659 1.00 91.94 98 SER A N 1
ATOM 761 C CA . SER A 1 98 ? -3.004 -5.732 -20.098 1.00 91.94 98 SER A CA 1
ATOM 762 C C . SER A 1 98 ? -3.976 -5.081 -21.085 1.00 91.94 98 SER A C 1
ATOM 764 O O . SER A 1 98 ? -5.107 -4.762 -20.725 1.00 91.94 98 SER A O 1
ATOM 766 N N . GLY A 1 99 ? -3.567 -4.931 -22.350 1.00 92.69 99 GLY A N 1
ATOM 767 C CA . GLY A 1 99 ? -4.417 -4.378 -23.404 1.00 92.69 99 GLY A CA 1
ATOM 768 C C . GLY A 1 99 ? -5.658 -5.231 -23.656 1.00 92.69 99 GLY A C 1
ATOM 769 O O . GLY A 1 99 ? -6.763 -4.699 -23.733 1.00 92.69 99 GLY A O 1
ATOM 770 N N . THR A 1 100 ? -5.499 -6.554 -23.705 1.00 95.31 100 THR A N 1
ATOM 771 C CA . THR A 1 100 ? -6.622 -7.488 -23.885 1.00 95.31 100 THR A CA 1
ATOM 772 C C . THR A 1 100 ? -7.590 -7.415 -22.707 1.00 95.31 100 THR A C 1
ATOM 774 O O . THR A 1 100 ? -8.802 -7.366 -22.912 1.00 95.31 100 THR A O 1
ATOM 777 N N . LEU A 1 101 ? -7.072 -7.329 -21.478 1.00 95.12 101 LEU A N 1
ATOM 778 C CA . LEU A 1 101 ? -7.886 -7.189 -20.273 1.00 95.12 101 LEU A CA 1
ATOM 779 C C . LEU A 1 101 ? -8.699 -5.886 -20.293 1.00 95.12 101 LEU A C 1
ATOM 781 O O . LEU A 1 101 ? -9.889 -5.899 -19.982 1.00 95.12 101 LEU A O 1
ATOM 785 N N . PHE A 1 102 ? -8.087 -4.773 -20.708 1.00 94.62 102 PHE A N 1
ATOM 786 C CA . PHE A 1 102 ? -8.782 -3.489 -20.821 1.00 94.62 102 PHE A CA 1
ATOM 787 C C . PHE A 1 102 ? -9.823 -3.466 -21.938 1.00 94.62 102 PHE A C 1
ATOM 789 O O . PHE A 1 102 ? -10.912 -2.937 -21.726 1.00 94.62 102 PHE A O 1
ATOM 796 N N . LEU A 1 103 ? -9.528 -4.053 -23.099 1.00 94.75 103 LEU A N 1
ATOM 797 C CA . LEU A 1 103 ? -10.506 -4.180 -24.182 1.00 94.75 103 LEU A CA 1
ATOM 798 C C . LEU A 1 103 ? -11.689 -5.055 -23.758 1.00 94.75 103 LEU A C 1
ATOM 800 O O . LEU A 1 103 ? -12.835 -4.687 -24.008 1.00 94.75 103 LEU A O 1
ATOM 804 N N . GLY A 1 104 ? -11.426 -6.162 -23.060 1.00 94.62 104 GLY A N 1
ATOM 805 C CA . GLY A 1 104 ? -12.466 -7.018 -22.492 1.00 94.62 104 GLY A CA 1
ATOM 806 C C . GLY A 1 104 ? -13.332 -6.274 -21.475 1.00 94.62 104 GLY A C 1
ATOM 807 O O . GLY A 1 104 ? -14.554 -6.259 -21.602 1.00 94.62 104 GLY A O 1
ATOM 808 N N . ALA A 1 105 ? -12.711 -5.587 -20.513 1.00 92.62 105 ALA A N 1
ATOM 809 C CA . ALA A 1 105 ? -13.426 -4.776 -19.529 1.00 92.62 105 ALA A CA 1
ATOM 810 C C . ALA A 1 105 ? -14.255 -3.661 -20.193 1.00 92.62 105 ALA A C 1
ATOM 812 O O . ALA A 1 105 ? -15.409 -3.450 -19.825 1.00 92.62 105 ALA A O 1
ATOM 813 N N . GLY A 1 106 ? -13.700 -2.981 -21.201 1.00 92.62 106 GLY A N 1
ATOM 814 C CA . GLY A 1 106 ? -14.401 -1.967 -21.989 1.00 92.62 106 GLY A CA 1
ATOM 815 C C . GLY A 1 106 ? -15.585 -2.535 -22.772 1.00 92.62 106 GLY A C 1
ATOM 816 O O . GLY A 1 106 ? -16.651 -1.927 -22.775 1.00 92.62 106 GLY A O 1
ATOM 817 N N . GLY A 1 107 ? -15.442 -3.718 -23.373 1.00 95.44 107 GLY A N 1
ATOM 818 C CA . GLY A 1 107 ? -16.531 -4.409 -24.069 1.00 95.44 107 GLY A CA 1
ATOM 819 C C . GLY A 1 107 ? -17.664 -4.831 -23.127 1.00 95.44 107 GLY A C 1
ATOM 820 O O . GLY A 1 107 ? -18.839 -4.618 -23.429 1.00 95.44 107 GLY A O 1
ATOM 821 N N . ILE A 1 108 ? -17.326 -5.352 -21.944 1.00 93.69 108 ILE A N 1
ATOM 822 C CA . ILE A 1 108 ? -18.314 -5.663 -20.899 1.00 93.69 108 ILE A CA 1
ATOM 823 C C . ILE A 1 108 ? -19.031 -4.384 -20.453 1.00 93.69 108 ILE A C 1
ATOM 825 O O . ILE A 1 108 ? -20.255 -4.357 -20.354 1.00 93.69 108 ILE A O 1
ATOM 829 N N . LEU A 1 109 ? -18.297 -3.292 -20.234 1.00 92.44 109 LEU A N 1
ATOM 830 C CA . LEU A 1 109 ? -18.896 -2.008 -19.867 1.00 92.44 109 LEU A CA 1
ATOM 831 C C . LEU A 1 109 ? -19.791 -1.435 -20.971 1.00 92.44 109 LEU A C 1
ATOM 833 O O . LEU A 1 109 ? -20.840 -0.888 -20.656 1.00 92.44 109 LEU A O 1
ATOM 837 N N . ALA A 1 110 ? -19.413 -1.582 -22.242 1.00 92.19 110 ALA A N 1
ATOM 838 C CA . ALA A 1 110 ? -20.202 -1.107 -23.378 1.00 92.19 110 ALA A CA 1
ATOM 839 C C . ALA A 1 110 ? -21.525 -1.871 -23.541 1.00 92.19 110 ALA A C 1
ATOM 841 O O . ALA A 1 110 ? -22.510 -1.308 -24.008 1.00 92.19 110 ALA A O 1
ATOM 842 N N . THR A 1 111 ? -21.548 -3.146 -23.148 1.00 92.75 111 THR A N 1
ATOM 843 C CA . THR A 1 111 ? -22.759 -3.984 -23.159 1.00 92.75 111 THR A CA 1
ATOM 844 C C . THR A 1 111 ? -23.572 -3.874 -21.870 1.00 92.75 111 THR A C 1
ATOM 846 O O . THR A 1 111 ? -24.764 -4.181 -21.865 1.00 92.75 111 THR A O 1
ATOM 849 N N . THR A 1 112 ? -22.963 -3.388 -20.785 1.00 88.75 112 THR A N 1
ATOM 850 C CA . THR A 1 112 ? -23.656 -3.076 -19.532 1.00 88.75 112 THR A CA 1
ATOM 851 C C . THR A 1 112 ? -24.470 -1.798 -19.723 1.00 88.75 112 THR A C 1
ATOM 853 O O . THR A 1 112 ? -24.001 -0.689 -19.468 1.00 88.75 112 THR A O 1
ATOM 856 N N . ASN A 1 113 ? -25.703 -1.965 -20.197 1.00 70.25 113 ASN A N 1
ATOM 857 C CA . ASN A 1 113 ? -26.672 -0.889 -20.337 1.00 70.25 113 ASN A CA 1
ATOM 858 C C . ASN A 1 113 ? -26.931 -0.287 -18.946 1.00 70.25 113 ASN A C 1
ATOM 860 O O . ASN A 1 113 ? -27.464 -0.960 -18.061 1.00 70.25 113 ASN A O 1
ATOM 864 N N . ARG A 1 114 ? -26.482 0.949 -18.717 1.00 60.22 114 ARG A N 1
ATOM 865 C CA . ARG A 1 114 ? -26.766 1.666 -17.472 1.00 60.22 114 ARG A CA 1
ATOM 866 C C . ARG A 1 114 ? -28.193 2.199 -17.562 1.00 60.22 114 ARG A C 1
ATOM 868 O O . ARG A 1 114 ? -28.436 3.118 -18.338 1.00 60.22 114 ARG A O 1
ATOM 875 N N . VAL A 1 115 ? -29.104 1.567 -16.821 1.00 45.66 115 VAL A N 1
ATOM 876 C CA . VAL A 1 115 ? -30.437 2.104 -16.499 1.00 45.66 115 VAL A CA 1
ATOM 877 C C . VAL A 1 115 ? -30.289 3.192 -15.444 1.00 45.66 115 VAL A C 1
ATOM 879 O O . VAL A 1 115 ? -29.436 3.002 -14.545 1.00 45.66 115 VAL A O 1
#

Foldseek 3Di:
DPVVVVVDDPPPPPDDPVRVVVVVVVCCVPPVVNVVCLVVPQVVPDDPVDDGVVSSVVVVVVVVVVVCVVVVVVVVVCVVCVVVCVDPVNVVVVVVVVVVVVVVVVVVV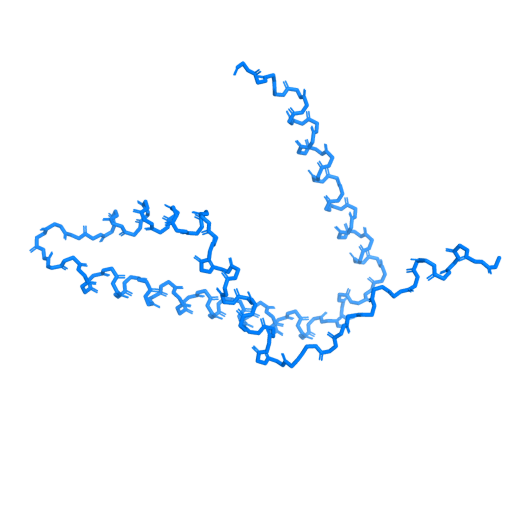VPPPDD

Secondary structure (DSSP, 8-state):
--HHHHHS--------HHHHHHHHHHHHHT-HHHHHHHHHHGGGGS-TTS-HHHHHHHHHHHHHHHHHHHHHHHHHHHHHHHHHHTSHHHHHHHHHHHHHHHHHHHHHHHHS---

pLDDT: mean 86.35, std 13.3, range [42.72, 98.12]